Protein AF-A0A7L5ALM2-F1 (afdb_monomer)

Secondary structure (DSSP, 8-state):
-EEEEEPPHHHHHHHHHHHHHHHHHHHHHHHTT-GGGHHHHHHHHHHHHHHHH-S--EEEEE----

Nearest PDB structures (foldseek):
  8a63-assembly1_2  TM=9.177E-01  e=1.348E+00  Listeria monocytogenes EGD-e
  8i9t-assembly1_Lh  TM=9.203E-01  e=4.713E+00  Thermochaetoides thermophila DSM 1495
  4v3p-assembly1_Lc  TM=8.878E-01  e=3.826E+00  Triticum aestivum

Solvent-accessible surface area (backbone atoms only — not comparable to full-atom values): 3882 Å² total; per-residue (Å²): 100,78,47,78,43,75,55,52,70,72,57,46,50,53,51,51,52,53,47,50,56,50,41,51,57,35,50,52,43,34,73,74,63,41,63,83,39,48,64,55,38,55,51,45,54,52,51,49,55,50,59,76,69,47,94,73,52,74,48,80,44,70,54,75,86,126

Radius of gyration: 14.83 Å; Cα contacts (8 Å, |Δi|>4): 53; chains: 1; bounding box: 34×35×32 Å

Sequence (66 aa):
MTTTITLNFDQQLLLMEALDQMAYVVRDRVADGEIAMQDNLRKIEKVQHLLETASDVQVLTTKAAA

Mean predicted aligned error: 4.74 Å

Foldseek 3Di:
DKDKDKDDPVRLVVVLVVLVVVLVVLVVVVVVVPVVSVVVNVVSVVVNVCSVPDPIDMDIDDDDDD

Structure (mmCIF, N/CA/C/O backbone):
data_AF-A0A7L5ALM2-F1
#
_entry.id   AF-A0A7L5ALM2-F1
#
loop_
_atom_site.group_PDB
_atom_site.id
_atom_site.type_symbol
_atom_site.label_atom_id
_atom_site.label_alt_id
_atom_site.label_comp_id
_atom_site.label_asym_id
_atom_site.label_entity_id
_atom_site.label_seq_id
_atom_site.pdbx_PDB_ins_code
_atom_site.Cartn_x
_atom_site.Cartn_y
_atom_site.Cartn_z
_atom_site.occupancy
_atom_site.B_iso_or_equiv
_atom_site.auth_seq_id
_atom_site.auth_comp_id
_atom_site.auth_asym_id
_atom_site.auth_atom_id
_atom_site.pdbx_PDB_model_num
ATOM 1 N N . MET A 1 1 ? 18.824 -18.299 -3.952 1.00 79.31 1 MET A N 1
ATOM 2 C CA . MET A 1 1 ? 18.979 -17.562 -5.229 1.00 79.31 1 MET A CA 1
ATOM 3 C C . MET A 1 1 ? 18.026 -16.386 -5.194 1.00 79.31 1 MET A C 1
ATOM 5 O O . MET A 1 1 ? 16.852 -16.598 -4.900 1.00 79.31 1 MET A O 1
ATOM 9 N N . THR A 1 2 ? 18.536 -15.183 -5.435 1.00 88.88 2 THR A N 1
ATOM 10 C CA . THR A 1 2 ? 17.741 -13.952 -5.422 1.00 88.88 2 THR A CA 1
ATOM 11 C C . THR A 1 2 ? 17.490 -13.508 -6.858 1.00 88.88 2 THR A C 1
ATOM 13 O O . THR A 1 2 ? 18.426 -13.496 -7.654 1.00 88.88 2 THR A O 1
ATOM 16 N N . THR A 1 3 ? 16.241 -13.185 -7.192 1.00 91.50 3 THR A N 1
ATOM 17 C CA . THR A 1 3 ? 15.832 -12.732 -8.528 1.00 91.50 3 THR A CA 1
ATOM 18 C C . THR A 1 3 ? 15.129 -11.391 -8.406 1.00 91.50 3 THR A C 1
ATOM 20 O O . THR A 1 3 ? 14.185 -11.262 -7.623 1.00 91.50 3 THR A O 1
ATOM 23 N N . THR A 1 4 ? 15.576 -10.414 -9.189 1.00 92.75 4 THR A N 1
ATOM 24 C CA . THR A 1 4 ? 14.911 -9.116 -9.325 1.00 92.75 4 THR A CA 1
ATOM 25 C C . THR A 1 4 ? 13.980 -9.162 -10.527 1.00 92.75 4 THR A C 1
ATOM 27 O O . THR A 1 4 ? 14.405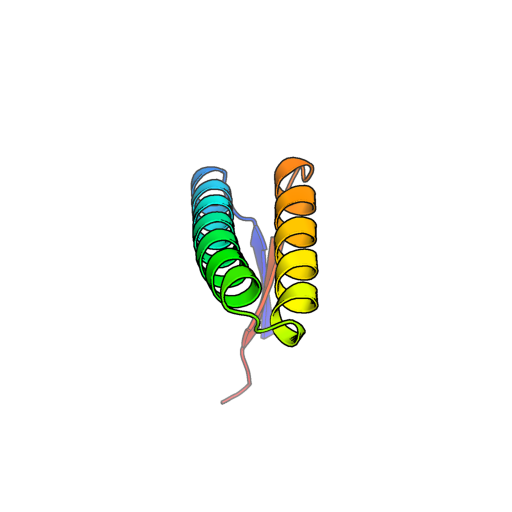 -9.529 -11.621 1.00 92.75 4 THR A O 1
ATOM 30 N N . ILE A 1 5 ? 12.717 -8.803 -10.319 1.00 92.00 5 ILE A N 1
ATOM 31 C CA . ILE A 1 5 ? 11.704 -8.698 -11.370 1.00 92.00 5 ILE A CA 1
ATOM 32 C C . ILE A 1 5 ? 11.290 -7.235 -11.459 1.00 92.00 5 ILE A C 1
ATOM 34 O O . ILE A 1 5 ? 10.837 -6.668 -10.467 1.00 92.00 5 ILE A O 1
ATOM 38 N N . THR A 1 6 ? 11.432 -6.636 -12.635 1.00 93.12 6 THR A N 1
ATOM 39 C CA . THR A 1 6 ? 10.890 -5.306 -12.922 1.00 93.12 6 THR A CA 1
ATOM 40 C C . THR A 1 6 ? 9.431 -5.433 -13.344 1.00 93.12 6 THR A C 1
ATOM 42 O O . THR A 1 6 ? 9.119 -6.227 -14.234 1.00 93.12 6 THR A O 1
ATOM 45 N N . LEU A 1 7 ? 8.541 -4.675 -12.702 1.00 93.44 7 LEU A N 1
ATOM 46 C CA . LEU A 1 7 ? 7.122 -4.657 -13.044 1.00 93.44 7 LEU A CA 1
ATOM 47 C C . LEU A 1 7 ? 6.886 -3.786 -14.277 1.00 93.44 7 LEU A C 1
ATOM 49 O O . LEU A 1 7 ? 7.329 -2.639 -14.320 1.00 93.44 7 LEU A O 1
ATOM 53 N N . ASN A 1 8 ? 6.152 -4.311 -15.257 1.00 93.81 8 ASN A N 1
ATOM 54 C CA . ASN A 1 8 ? 5.652 -3.506 -16.369 1.00 93.81 8 ASN A CA 1
ATOM 55 C C . ASN A 1 8 ? 4.472 -2.616 -15.930 1.00 93.81 8 ASN A C 1
ATOM 57 O O . ASN A 1 8 ? 3.970 -2.742 -14.814 1.00 93.81 8 ASN A O 1
ATOM 61 N N . PHE A 1 9 ? 4.013 -1.736 -16.823 1.00 91.44 9 PHE A N 1
ATOM 62 C CA . PHE A 1 9 ? 2.934 -0.791 -16.525 1.00 91.44 9 PHE A CA 1
ATOM 63 C C . PHE A 1 9 ? 1.651 -1.47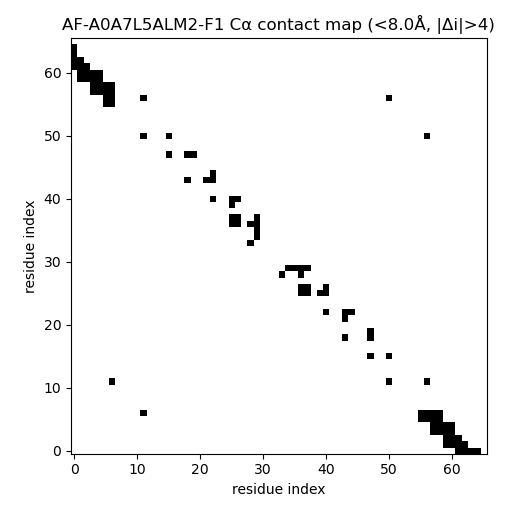1 -16.018 1.00 91.44 9 PHE A C 1
ATOM 65 O O . PHE A 1 9 ? 1.128 -1.078 -14.982 1.00 91.44 9 PHE A O 1
ATOM 72 N N . ASP A 1 10 ? 1.181 -2.529 -16.684 1.00 94.81 10 ASP A N 1
ATOM 73 C CA . ASP A 1 10 ? -0.049 -3.227 -16.284 1.00 94.81 10 ASP A CA 1
ATOM 74 C C . ASP A 1 10 ? 0.089 -3.883 -14.900 1.00 94.81 10 ASP A C 1
ATOM 76 O O . ASP A 1 10 ? -0.837 -3.869 -14.091 1.00 94.81 10 ASP A O 1
ATOM 80 N N . GLN A 1 11 ? 1.268 -4.432 -14.592 1.00 94.19 11 GLN A N 1
ATOM 81 C CA . GLN A 1 11 ? 1.573 -5.012 -13.282 1.00 94.19 11 GLN A CA 1
ATOM 82 C C . GLN A 1 11 ? 1.660 -3.945 -12.186 1.00 94.19 11 GLN A C 1
ATOM 84 O O . GLN A 1 11 ? 1.206 -4.182 -11.066 1.00 94.19 11 GLN A O 1
ATOM 89 N N . GLN A 1 12 ? 2.230 -2.777 -12.497 1.00 91.94 12 GLN A N 1
ATOM 90 C CA . GLN A 1 12 ? 2.249 -1.628 -11.591 1.00 91.94 12 GLN A CA 1
ATOM 91 C C . GLN A 1 12 ? 0.827 -1.121 -11.335 1.00 91.94 12 GLN A C 1
ATOM 93 O O . GLN A 1 12 ? 0.463 -0.906 -10.181 1.00 91.94 12 GLN A O 1
ATOM 98 N N . LEU A 1 13 ? -0.000 -1.018 -12.378 1.00 92.81 13 LEU A N 1
ATOM 99 C CA . LEU A 1 13 ? -1.391 -0.590 -12.266 1.00 92.81 13 LEU A CA 1
ATOM 100 C C . LEU A 1 13 ? -2.207 -1.539 -11.381 1.00 92.81 13 LEU A C 1
ATOM 102 O O . LEU A 1 13 ? -2.902 -1.088 -10.473 1.00 92.81 13 LEU A O 1
ATOM 106 N N . LEU A 1 14 ? -2.061 -2.851 -11.584 1.00 95.12 14 LEU A N 1
ATOM 107 C CA . LEU A 1 14 ? -2.722 -3.858 -10.754 1.00 95.12 14 LEU A CA 1
ATOM 108 C C . LEU A 1 14 ? -2.299 -3.754 -9.280 1.00 95.12 14 LEU A C 1
ATOM 110 O O . LEU A 1 14 ? -3.120 -3.917 -8.378 1.00 95.12 14 LEU A O 1
ATOM 114 N N . LEU A 1 15 ? -1.021 -3.464 -9.019 1.00 93.25 15 LEU A N 1
ATOM 115 C CA . LEU A 1 15 ? -0.525 -3.251 -7.660 1.00 93.25 15 LEU A CA 1
ATOM 116 C C . LEU A 1 15 ? -1.122 -1.984 -7.028 1.00 93.25 15 LEU A C 1
ATOM 118 O O . LEU A 1 15 ? -1.488 -2.011 -5.853 1.00 93.25 15 LEU A O 1
ATOM 122 N N . MET A 1 16 ? -1.242 -0.893 -7.790 1.00 92.69 16 MET A N 1
ATOM 123 C CA . MET A 1 16 ? -1.878 0.344 -7.324 1.00 92.69 16 MET A CA 1
ATOM 124 C C . MET A 1 16 ? -3.356 0.122 -6.986 1.00 92.69 16 MET A C 1
ATOM 126 O O . MET A 1 16 ? -3.802 0.553 -5.923 1.00 92.69 16 MET A O 1
ATOM 130 N N . GLU A 1 17 ? -4.090 -0.610 -7.828 1.00 95.44 17 GLU A N 1
ATOM 131 C CA . GLU A 1 17 ? -5.490 -0.968 -7.575 1.00 95.44 17 GLU A CA 1
ATOM 132 C C . GLU A 1 17 ? -5.635 -1.825 -6.309 1.00 95.44 17 GLU A C 1
ATOM 134 O O . GLU A 1 17 ? -6.472 -1.542 -5.451 1.00 95.44 17 GLU A O 1
ATOM 139 N N . ALA A 1 18 ? -4.781 -2.838 -6.142 1.00 95.94 18 ALA A N 1
ATOM 140 C CA . ALA A 1 18 ? -4.799 -3.688 -4.955 1.00 95.9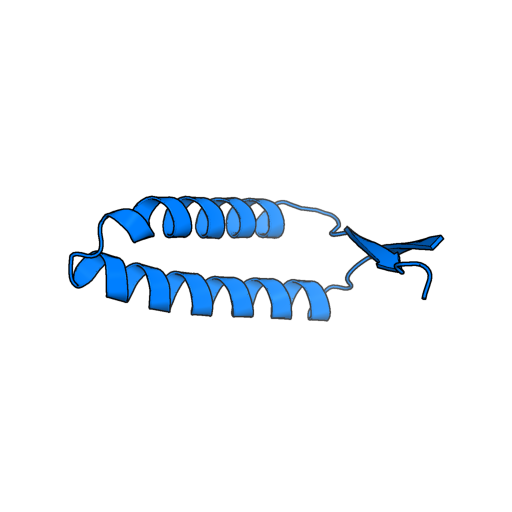4 18 ALA A CA 1
ATOM 141 C C . ALA A 1 18 ? -4.538 -2.890 -3.665 1.00 95.94 18 ALA A C 1
ATOM 143 O O . ALA A 1 18 ? -5.170 -3.137 -2.635 1.00 95.94 18 ALA A O 1
ATOM 144 N N . LEU A 1 19 ? -3.625 -1.915 -3.712 1.00 95.19 19 LEU A N 1
ATOM 145 C CA . LEU A 1 19 ? -3.359 -1.031 -2.578 1.00 95.19 19 LEU A CA 1
ATOM 146 C C . LEU A 1 19 ? -4.528 -0.092 -2.286 1.00 95.19 19 LEU A C 1
ATOM 148 O O . LEU A 1 19 ? -4.793 0.166 -1.116 1.00 95.19 19 LEU A O 1
ATOM 152 N N . ASP A 1 20 ? -5.237 0.388 -3.307 1.00 94.81 20 ASP A N 1
ATOM 153 C CA . ASP A 1 20 ? -6.416 1.237 -3.117 1.00 94.81 20 ASP A CA 1
ATOM 154 C C . ASP A 1 20 ? -7.571 0.480 -2.459 1.00 94.81 20 ASP A C 1
ATOM 156 O O . ASP A 1 20 ? -8.129 0.931 -1.456 1.00 94.81 20 ASP A O 1
ATOM 160 N N . GLN A 1 21 ? -7.839 -0.745 -2.915 1.00 96.06 21 GLN A N 1
ATOM 161 C CA . GLN A 1 21 ? -8.809 -1.628 -2.265 1.00 96.06 21 GLN A CA 1
ATOM 162 C C . GLN A 1 21 ? -8.413 -1.930 -0.811 1.00 96.06 21 GLN A C 1
ATOM 164 O O . GLN A 1 21 ? -9.252 -1.902 0.093 1.00 96.06 21 GLN A O 1
ATOM 169 N N . MET A 1 22 ? -7.124 -2.171 -0.554 1.00 95.25 22 MET A N 1
ATOM 170 C CA . MET A 1 22 ? -6.615 -2.385 0.801 1.00 95.25 22 MET A CA 1
ATOM 171 C C . MET A 1 22 ? -6.772 -1.132 1.676 1.00 95.25 22 MET A C 1
ATOM 173 O O . MET A 1 22 ? -7.191 -1.247 2.830 1.00 95.25 22 MET A O 1
ATOM 177 N N . ALA A 1 23 ? -6.476 0.058 1.145 1.00 94.88 23 ALA A N 1
ATOM 178 C CA . ALA A 1 23 ? -6.661 1.328 1.844 1.00 94.88 23 ALA A CA 1
ATOM 179 C C . ALA A 1 23 ? -8.134 1.568 2.186 1.00 94.88 23 ALA A C 1
ATOM 181 O O . ALA A 1 23 ? -8.432 1.986 3.304 1.00 94.88 23 ALA A O 1
ATOM 182 N N . TYR A 1 24 ? -9.050 1.268 1.262 1.00 95.69 24 TYR A N 1
ATOM 183 C CA . TYR A 1 24 ? -10.491 1.387 1.474 1.00 95.69 24 TYR A CA 1
ATOM 184 C C . TYR A 1 24 ? -10.966 0.532 2.657 1.00 95.69 24 TYR A C 1
ATOM 186 O O . TYR A 1 24 ? -11.548 1.064 3.601 1.00 95.69 24 TYR A O 1
ATOM 194 N N . VAL A 1 25 ? -10.629 -0.763 2.669 1.00 95.88 25 VAL A N 1
ATOM 195 C CA . VAL A 1 25 ? -10.991 -1.680 3.768 1.00 95.88 25 VAL A CA 1
ATOM 196 C C . VAL A 1 25 ? -10.383 -1.233 5.097 1.00 95.88 25 VAL A C 1
ATOM 198 O O . VAL A 1 25 ? -11.008 -1.321 6.152 1.00 95.88 25 VAL A O 1
ATOM 201 N N . VAL A 1 26 ? -9.142 -0.750 5.071 1.00 95.38 26 VAL A N 1
ATOM 202 C CA . VAL A 1 26 ? -8.470 -0.276 6.281 1.00 95.38 26 VAL A CA 1
ATOM 203 C C . VAL A 1 26 ? -9.091 1.026 6.800 1.00 95.38 26 VAL A C 1
ATOM 205 O O . VAL A 1 26 ? -9.240 1.166 8.012 1.00 95.38 26 VAL A O 1
ATOM 208 N N . ARG A 1 27 ? -9.499 1.952 5.923 1.00 94.81 27 ARG A N 1
ATOM 209 C CA . ARG A 1 27 ? -10.231 3.173 6.305 1.00 94.81 27 ARG A CA 1
ATOM 210 C C . ARG A 1 27 ? -11.566 2.855 6.963 1.00 94.81 27 ARG A C 1
ATOM 212 O O . ARG A 1 27 ? -11.879 3.483 7.969 1.00 94.81 27 ARG A O 1
ATOM 219 N N . ASP A 1 28 ? -12.298 1.879 6.434 1.00 96.44 28 ASP A N 1
ATOM 220 C CA . ASP A 1 28 ? -13.575 1.425 6.993 1.00 96.44 28 ASP A CA 1
ATOM 221 C C . ASP A 1 28 ? -13.401 0.941 8.443 1.00 96.44 28 ASP A C 1
ATOM 223 O O . ASP A 1 28 ? -14.020 1.459 9.367 1.00 96.44 28 ASP A O 1
ATOM 227 N N . ARG A 1 29 ? -12.398 0.089 8.691 1.00 93.75 29 ARG A N 1
ATOM 228 C CA . ARG A 1 29 ? -12.062 -0.379 10.049 1.00 93.75 29 ARG A CA 1
ATOM 229 C C . ARG A 1 29 ? -11.612 0.738 10.993 1.00 93.75 29 ARG A C 1
ATOM 231 O O . ARG A 1 29 ? -11.918 0.707 12.184 1.00 93.75 29 ARG A O 1
ATOM 238 N N . VAL A 1 30 ? -10.876 1.734 10.490 1.00 93.75 30 VAL A N 1
ATOM 239 C CA . VAL A 1 30 ? -10.528 2.925 11.286 1.00 93.75 30 VAL A CA 1
ATOM 240 C C . VAL A 1 30 ? -11.790 3.713 11.651 1.00 93.75 30 VAL A C 1
ATOM 242 O O . VAL A 1 30 ? -11.888 4.182 12.785 1.00 93.75 30 VAL A O 1
ATOM 245 N N . ALA A 1 31 ? -12.748 3.845 10.728 1.00 93.12 31 ALA A N 1
ATOM 246 C CA . ALA A 1 31 ? -14.026 4.513 10.975 1.00 93.12 31 ALA A CA 1
ATOM 247 C C . ALA A 1 31 ? -14.882 3.764 12.013 1.00 93.12 31 ALA A C 1
ATOM 249 O O . ALA A 1 31 ? -15.517 4.410 12.846 1.00 93.12 31 ALA A O 1
ATOM 250 N N . ASP A 1 32 ? -14.790 2.433 12.047 1.00 96.19 32 ASP A N 1
ATOM 251 C CA . ASP A 1 32 ? -15.400 1.571 13.070 1.00 96.19 32 ASP A CA 1
ATOM 252 C C . ASP A 1 32 ? -14.698 1.633 14.444 1.00 96.19 32 ASP A C 1
ATOM 254 O O . ASP A 1 32 ? -15.128 0.998 15.410 1.00 96.19 32 ASP A O 1
ATOM 258 N N . GLY A 1 33 ? -13.627 2.423 14.573 1.00 93.38 33 GLY A N 1
ATOM 259 C CA . GLY A 1 33 ? -12.939 2.679 15.839 1.00 93.38 33 GLY A CA 1
ATOM 260 C C . GLY A 1 33 ? -11.702 1.814 16.090 1.00 93.38 33 GLY A C 1
ATOM 261 O O . GLY A 1 33 ? -11.104 1.903 17.166 1.00 93.38 33 GLY A O 1
ATOM 262 N N . GLU A 1 34 ? -11.247 1.019 15.116 1.00 93.81 34 GLU A N 1
ATOM 263 C CA . GLU A 1 34 ? -9.985 0.280 15.214 1.00 93.81 34 GLU A CA 1
ATOM 264 C C . GLU A 1 34 ? -8.771 1.201 14.979 1.00 93.81 34 GLU A C 1
ATOM 266 O O . GLU A 1 34 ? -8.090 1.145 13.954 1.00 93.81 34 GLU A O 1
ATOM 271 N N . ILE A 1 35 ? -8.451 2.052 15.960 1.00 90.25 35 ILE A N 1
ATOM 272 C CA . ILE A 1 35 ? -7.375 3.062 15.868 1.00 90.25 35 ILE A CA 1
ATOM 273 C C . ILE A 1 35 ? -6.006 2.437 15.549 1.00 90.25 35 ILE A C 1
ATOM 275 O O . ILE A 1 35 ? -5.196 3.044 14.849 1.00 90.25 35 ILE A O 1
ATOM 279 N N . ALA A 1 36 ? -5.751 1.200 15.992 1.00 90.44 36 ALA A N 1
ATOM 280 C CA . ALA A 1 36 ? -4.522 0.468 15.668 1.00 90.44 36 ALA A CA 1
ATOM 281 C C . ALA A 1 36 ? -4.308 0.294 14.150 1.00 90.44 36 ALA A C 1
ATOM 283 O O . ALA A 1 36 ? -3.175 0.150 13.688 1.00 90.44 36 ALA A O 1
ATOM 284 N N . MET A 1 37 ? -5.382 0.349 13.358 1.00 93.06 37 MET A N 1
ATOM 285 C CA . MET A 1 37 ? -5.332 0.236 11.906 1.00 93.06 37 MET A CA 1
ATOM 286 C C . MET A 1 37 ? -4.890 1.537 11.216 1.00 93.06 37 MET A C 1
ATOM 288 O O . MET A 1 37 ? -4.488 1.506 10.052 1.00 93.06 37 MET A O 1
ATOM 292 N N . GLN A 1 38 ? -4.866 2.667 11.931 1.00 93.06 38 GLN A N 1
ATOM 293 C CA . G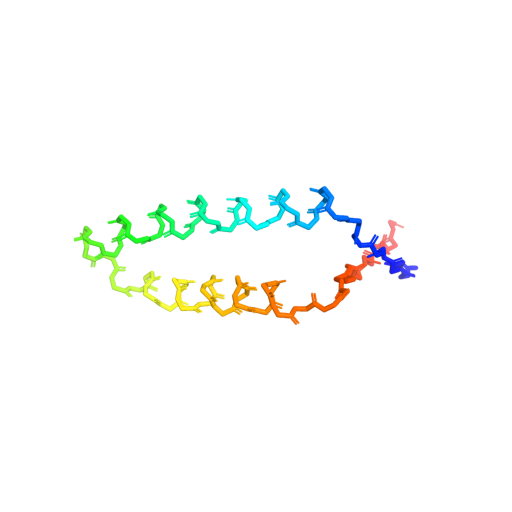LN A 1 38 ? -4.425 3.957 11.395 1.00 93.06 38 GLN A CA 1
ATOM 294 C C . GLN A 1 38 ? -2.952 3.929 10.957 1.00 93.06 38 GLN A C 1
ATOM 296 O O . GLN A 1 38 ? -2.590 4.523 9.943 1.00 93.06 38 GLN A O 1
ATOM 301 N N . ASP A 1 39 ? -2.097 3.196 11.672 1.00 94.88 39 ASP A N 1
ATOM 302 C CA . ASP A 1 39 ? -0.697 3.026 11.272 1.00 94.88 39 ASP A CA 1
ATOM 303 C C . ASP A 1 39 ? -0.551 2.166 10.016 1.00 94.88 39 ASP A C 1
ATOM 305 O O . ASP A 1 39 ? 0.343 2.402 9.201 1.00 94.88 39 ASP A O 1
ATOM 309 N N . ASN A 1 40 ? -1.442 1.193 9.825 1.00 94.00 40 ASN A N 1
ATOM 310 C CA . ASN A 1 40 ? -1.485 0.408 8.596 1.00 94.00 40 ASN A CA 1
ATOM 311 C C . ASN A 1 40 ? -1.972 1.262 7.424 1.00 94.00 40 ASN A C 1
ATOM 313 O O . ASN A 1 40 ? -1.371 1.193 6.354 1.00 94.00 40 ASN A O 1
ATOM 317 N N . LEU A 1 41 ? -2.968 2.129 7.641 1.00 94.56 41 LEU A N 1
ATOM 318 C CA . LEU A 1 41 ? -3.433 3.075 6.628 1.00 94.56 41 LEU A CA 1
ATOM 319 C C . LEU A 1 41 ? -2.297 3.976 6.137 1.00 94.56 41 LEU A C 1
ATOM 321 O O . LEU A 1 41 ? -2.029 4.034 4.941 1.00 94.56 41 LEU A O 1
ATOM 325 N N . ARG A 1 42 ? -1.557 4.594 7.067 1.00 95.44 42 ARG A N 1
ATOM 326 C CA . ARG A 1 42 ? -0.408 5.455 6.735 1.00 95.44 42 ARG A CA 1
ATOM 327 C C . ARG A 1 42 ? 0.661 4.717 5.930 1.00 95.44 42 ARG A C 1
ATOM 329 O O . ARG A 1 42 ? 1.284 5.302 5.047 1.00 95.44 42 ARG A O 1
ATOM 336 N N . LYS A 1 43 ? 0.909 3.439 6.237 1.00 95.44 43 LYS A N 1
ATOM 337 C CA . LYS A 1 43 ? 1.866 2.617 5.479 1.00 95.44 43 LYS A CA 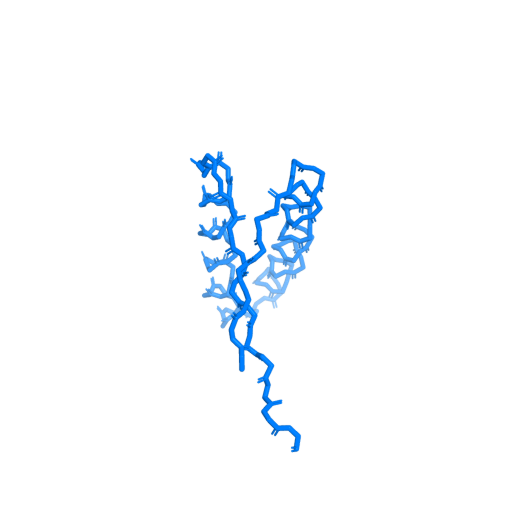1
ATOM 338 C C . LYS A 1 43 ? 1.378 2.367 4.054 1.00 95.44 43 LYS A C 1
ATOM 340 O O . LYS A 1 43 ? 2.187 2.483 3.141 1.00 95.44 43 LYS A O 1
ATOM 345 N N . ILE A 1 44 ? 0.095 2.056 3.867 1.00 94.69 44 ILE A N 1
ATOM 346 C CA . ILE A 1 44 ? -0.493 1.837 2.538 1.00 94.69 44 ILE A CA 1
ATOM 347 C C . ILE A 1 44 ? -0.402 3.115 1.705 1.00 94.69 44 ILE A C 1
ATOM 349 O O . ILE A 1 44 ? 0.152 3.078 0.612 1.00 94.69 44 ILE A O 1
ATOM 353 N N . GLU A 1 45 ? -0.841 4.248 2.255 1.00 93.50 45 GLU A N 1
ATOM 354 C CA . GLU A 1 45 ? -0.801 5.551 1.576 1.00 93.50 45 GLU A CA 1
ATOM 355 C C . GLU A 1 45 ? 0.634 5.945 1.196 1.00 93.50 45 GLU A C 1
ATOM 357 O O . GLU A 1 45 ? 0.888 6.443 0.101 1.00 93.50 45 GLU A O 1
ATOM 362 N N 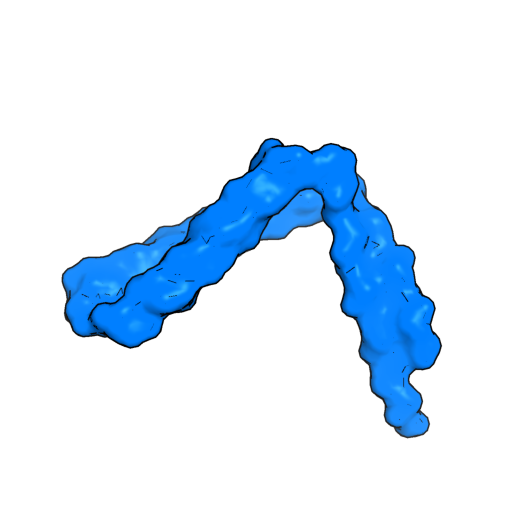. LYS A 1 46 ? 1.612 5.649 2.063 1.00 95.12 46 LYS A N 1
ATOM 363 C CA . LYS A 1 46 ? 3.028 5.863 1.748 1.00 95.12 46 LYS A CA 1
ATOM 364 C C . LYS A 1 46 ? 3.496 5.005 0.571 1.00 95.12 46 LYS A C 1
ATOM 366 O O . LYS A 1 46 ? 4.251 5.499 -0.261 1.00 95.12 46 LYS A O 1
ATOM 371 N N . VAL A 1 47 ? 3.096 3.735 0.503 1.00 93.12 47 VAL A N 1
ATOM 372 C CA . VAL A 1 47 ? 3.453 2.857 -0.624 1.00 93.12 47 VAL A CA 1
ATOM 373 C C . VAL A 1 47 ? 2.766 3.321 -1.906 1.00 93.12 47 VAL A C 1
ATOM 375 O O . VAL A 1 47 ? 3.429 3.382 -2.934 1.00 93.12 47 VAL A O 1
ATOM 378 N N . GLN A 1 48 ? 1.490 3.710 -1.849 1.00 92.56 48 GLN A N 1
ATOM 379 C CA . GLN A 1 48 ? 0.775 4.275 -2.999 1.00 92.56 48 GLN A CA 1
ATOM 380 C C . GLN A 1 48 ? 1.497 5.508 -3.547 1.00 92.56 48 GLN A C 1
ATOM 382 O O . GLN A 1 48 ? 1.821 5.543 -4.728 1.00 92.56 48 GLN A O 1
ATOM 387 N N . HIS A 1 49 ? 1.864 6.455 -2.680 1.00 92.56 49 HIS A N 1
ATOM 388 C CA . HIS A 1 49 ? 2.597 7.650 -3.096 1.00 92.56 49 HIS A CA 1
ATOM 389 C C . HIS A 1 49 ? 3.960 7.328 -3.732 1.00 92.56 49 HIS A C 1
ATOM 391 O O . HIS A 1 49 ? 4.379 7.963 -4.702 1.00 92.56 49 HIS A O 1
ATOM 397 N N . LEU A 1 50 ? 4.664 6.319 -3.207 1.00 92.62 50 LEU A 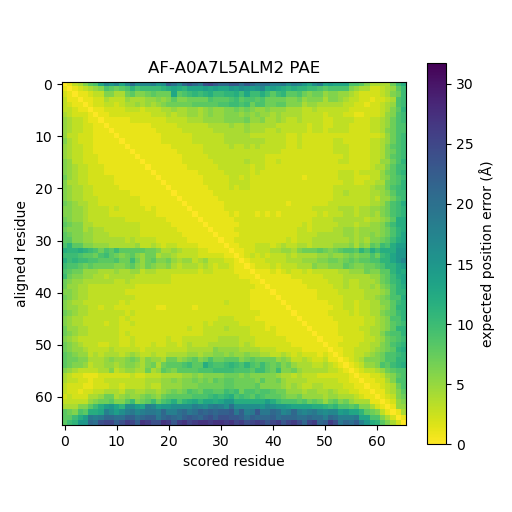N 1
ATOM 398 C CA . LEU A 1 50 ? 5.909 5.845 -3.810 1.00 92.62 50 LEU A CA 1
ATOM 399 C C . LEU A 1 50 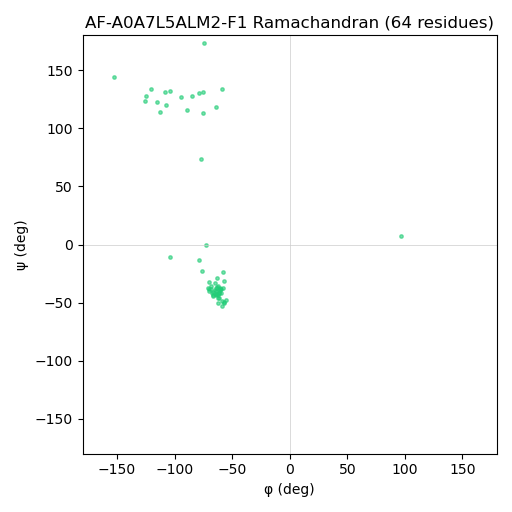? 5.673 5.242 -5.198 1.00 92.62 50 LEU A C 1
ATOM 401 O O . LEU A 1 50 ? 6.481 5.481 -6.085 1.00 92.62 50 LEU A O 1
ATOM 405 N N . LEU A 1 51 ? 4.586 4.497 -5.407 1.00 90.62 51 LEU A N 1
ATOM 406 C CA . LEU A 1 51 ? 4.264 3.919 -6.715 1.00 90.62 51 LEU A CA 1
ATOM 407 C C . LEU A 1 51 ? 3.825 4.978 -7.732 1.00 90.62 51 LEU A C 1
ATOM 409 O O . LEU A 1 51 ? 4.224 4.894 -8.885 1.00 90.62 51 LEU A O 1
ATOM 413 N N . GLU A 1 52 ? 3.071 5.995 -7.310 1.00 88.06 52 GLU A N 1
ATOM 414 C CA . GLU A 1 52 ? 2.657 7.118 -8.168 1.00 88.06 52 GLU A CA 1
ATOM 415 C C . GLU A 1 52 ? 3.839 7.958 -8.672 1.00 88.06 52 GLU A C 1
ATOM 417 O O . GLU A 1 52 ? 3.764 8.578 -9.731 1.00 88.06 52 GLU A O 1
ATOM 422 N N . THR A 1 53 ? 4.925 8.008 -7.898 1.00 89.12 53 THR A N 1
ATOM 423 C CA . THR A 1 53 ? 6.107 8.835 -8.192 1.00 89.12 53 THR A CA 1
ATOM 424 C C . THR A 1 53 ? 7.293 8.034 -8.724 1.00 89.12 53 THR A C 1
ATOM 426 O O . THR A 1 53 ? 8.271 8.625 -9.188 1.00 89.12 53 THR A O 1
ATOM 429 N N . ALA A 1 54 ? 7.236 6.703 -8.669 1.00 85.88 54 ALA A N 1
ATOM 430 C CA . ALA A 1 54 ? 8.308 5.843 -9.137 1.00 85.88 54 ALA A CA 1
ATOM 431 C C . ALA A 1 54 ? 8.335 5.769 -10.667 1.00 85.88 54 ALA A C 1
ATOM 433 O O . ALA A 1 54 ? 7.339 5.467 -11.315 1.00 85.88 54 ALA A O 1
ATOM 434 N N . SER A 1 55 ? 9.522 5.960 -11.243 1.00 84.06 55 SER A N 1
ATOM 435 C CA . SER A 1 55 ? 9.756 5.703 -12.668 1.00 84.06 55 SER A CA 1
ATOM 436 C C . SER A 1 55 ? 9.888 4.209 -12.987 1.00 84.06 55 SER A C 1
ATOM 438 O O . SER A 1 55 ? 9.720 3.819 -14.138 1.00 84.06 55 SER A O 1
ATOM 440 N N . ASP A 1 56 ? 10.242 3.386 -11.993 1.00 87.88 56 ASP A N 1
ATOM 441 C CA . ASP A 1 56 ? 10.399 1.937 -12.121 1.00 87.88 56 ASP A CA 1
ATOM 442 C C . ASP A 1 56 ? 10.141 1.235 -10.779 1.00 87.88 56 ASP A C 1
ATOM 444 O O . ASP A 1 56 ? 10.505 1.755 -9.720 1.00 87.88 56 ASP A O 1
ATOM 448 N N . VAL A 1 57 ? 9.543 0.041 -10.816 1.00 90.56 57 VAL A N 1
ATOM 449 C CA . VAL A 1 57 ? 9.222 -0.756 -9.621 1.00 90.56 57 VAL A CA 1
ATOM 450 C C . VAL A 1 57 ? 9.829 -2.142 -9.757 1.00 90.56 57 VAL A C 1
ATOM 452 O O . VAL A 1 57 ? 9.530 -2.878 -10.696 1.00 90.56 57 VAL A O 1
ATOM 455 N N . GLN A 1 58 ? 10.658 -2.518 -8.783 1.00 91.56 58 GLN A N 1
ATOM 456 C CA . GLN A 1 58 ? 11.374 -3.790 -8.776 1.00 91.56 58 GLN A CA 1
ATOM 457 C C . GLN A 1 58 ? 11.010 -4.616 -7.546 1.00 91.56 58 GLN A C 1
ATOM 459 O O . GLN A 1 58 ? 11.020 -4.123 -6.418 1.00 91.56 58 GLN A O 1
ATOM 464 N N . VAL A 1 59 ? 10.726 -5.898 -7.762 1.00 89.38 59 VAL A N 1
ATOM 465 C CA . VAL A 1 59 ? 10.432 -6.869 -6.708 1.00 89.38 59 VAL A CA 1
ATOM 466 C C . VAL A 1 59 ? 11.612 -7.819 -6.568 1.00 89.38 59 VAL A C 1
ATOM 468 O O . VAL A 1 59 ? 11.983 -8.526 -7.507 1.00 89.38 59 VAL A O 1
ATOM 471 N N . LEU A 1 60 ? 12.194 -7.84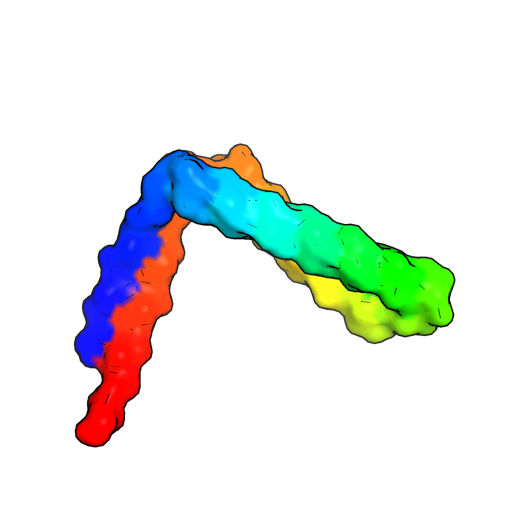5 -5.371 1.00 91.25 60 LEU A N 1
ATOM 472 C CA . LEU A 1 60 ? 13.249 -8.782 -5.013 1.00 91.25 60 LEU A CA 1
ATOM 473 C C . LEU A 1 60 ? 12.623 -10.053 -4.443 1.00 91.25 60 LEU A C 1
ATOM 475 O O . LEU A 1 60 ? 12.009 -10.035 -3.378 1.00 91.25 60 LEU A O 1
ATOM 479 N N . THR A 1 61 ? 12.802 -11.169 -5.136 1.00 88.38 61 THR A N 1
ATOM 480 C CA . THR A 1 61 ? 12.322 -12.475 -4.682 1.00 88.38 61 THR A CA 1
ATOM 481 C C . THR A 1 61 ? 13.503 -13.335 -4.257 1.00 88.38 61 THR A C 1
ATOM 483 O O . THR A 1 61 ? 14.488 -13.472 -4.984 1.00 88.38 61 THR A O 1
ATOM 486 N N . THR A 1 62 ? 13.413 -13.938 -3.075 1.00 92.00 62 THR A N 1
ATOM 487 C CA . THR A 1 62 ? 14.428 -14.872 -2.582 1.00 92.00 62 THR A CA 1
ATOM 488 C C . THR A 1 62 ? 13.809 -16.254 -2.513 1.00 92.00 62 THR A C 1
ATOM 490 O O . THR A 1 62 ? 12.915 -16.500 -1.707 1.00 92.00 62 THR A O 1
ATOM 493 N N . LYS A 1 63 ? 14.289 -17.180 -3.345 1.00 83.69 63 LYS A N 1
ATOM 494 C CA . LYS A 1 63 ? 13.906 -18.588 -3.221 1.00 83.69 63 LYS A CA 1
ATOM 495 C C . LYS A 1 63 ? 14.645 -19.180 -2.022 1.00 83.69 63 LYS A C 1
ATOM 497 O O . LYS A 1 63 ? 15.878 -19.281 -2.068 1.00 83.69 63 LYS A O 1
ATOM 502 N N . ALA A 1 64 ? 13.903 -19.543 -0.974 1.00 76.00 64 ALA A N 1
ATOM 503 C CA . ALA A 1 64 ? 14.431 -20.342 0.127 1.00 76.00 64 ALA A CA 1
ATOM 504 C C . ALA A 1 64 ? 14.958 -21.670 -0.440 1.00 76.00 64 ALA A C 1
ATOM 506 O O . ALA A 1 64 ? 14.311 -22.277 -1.298 1.00 76.00 64 ALA A O 1
ATOM 507 N N . ALA A 1 65 ? 16.162 -22.074 -0.027 1.00 65.94 65 ALA A N 1
ATOM 508 C CA . ALA A 1 65 ? 16.673 -23.398 -0.357 1.00 65.94 65 ALA A CA 1
ATOM 509 C C . ALA A 1 65 ? 15.753 -24.421 0.322 1.00 65.94 65 ALA A C 1
ATOM 511 O O . ALA A 1 65 ? 15.572 -24.354 1.536 1.00 65.94 65 ALA A O 1
ATOM 512 N N . ALA A 1 66 ? 15.105 -25.256 -0.492 1.00 59.91 66 ALA A N 1
ATOM 513 C CA . ALA A 1 66 ? 14.309 -26.384 -0.025 1.00 59.91 66 ALA A CA 1
ATOM 514 C C . ALA A 1 66 ? 15.219 -27.478 0.541 1.00 59.91 66 ALA A C 1
ATOM 516 O O . ALA A 1 66 ? 16.349 -27.611 0.012 1.00 59.91 66 ALA A O 1
#

pLDDT: mean 91.37, std 6.31, range [59.91, 96.44]